Protein AF-A0AAU4AP52-F1 (afdb_monomer)

Radius of gyration: 17.34 Å; Cα contacts (8 Å, |Δi|>4): 57; chains: 1; bounding box: 41×44×32 Å

Structure (mmCIF, N/CA/C/O backbone):
data_AF-A0AAU4AP52-F1
#
_entry.id   AF-A0AAU4AP52-F1
#
loop_
_atom_site.group_PDB
_atom_site.id
_atom_site.type_symbol
_atom_site.label_atom_id
_atom_site.label_alt_id
_atom_site.label_comp_id
_atom_site.label_asym_id
_atom_site.label_entity_id
_atom_site.label_seq_id
_atom_site.pdbx_PDB_ins_code
_atom_site.Cartn_x
_atom_site.Cartn_y
_atom_site.Cartn_z
_atom_site.occupancy
_atom_site.B_iso_or_equiv
_atom_site.auth_seq_id
_atom_site.auth_comp_id
_atom_site.auth_asym_id
_atom_site.auth_atom_id
_atom_site.pdbx_PDB_model_num
ATOM 1 N N . MET A 1 1 ? -5.743 -1.613 -18.105 1.00 60.81 1 MET A N 1
ATOM 2 C CA . MET A 1 1 ? -4.293 -1.651 -17.788 1.00 60.81 1 MET A CA 1
ATOM 3 C C . MET A 1 1 ? -4.022 -1.227 -16.353 1.00 60.81 1 MET A C 1
ATOM 5 O O . MET A 1 1 ? -3.276 -1.923 -15.680 1.00 60.81 1 MET A O 1
ATOM 9 N N . LEU A 1 2 ? -4.656 -0.153 -15.865 1.00 71.81 2 LEU A N 1
ATOM 10 C CA . LEU A 1 2 ? -4.564 0.251 -14.459 1.00 71.81 2 LEU A CA 1
ATOM 11 C C . LEU A 1 2 ? -4.996 -0.862 -13.490 1.00 71.81 2 LEU A C 1
ATOM 13 O O . LEU A 1 2 ? -4.259 -1.153 -12.555 1.00 71.81 2 LEU A O 1
ATOM 17 N N . ASP A 1 3 ? -6.116 -1.536 -13.772 1.00 73.31 3 ASP A N 1
ATOM 18 C CA . ASP A 1 3 ? -6.633 -2.624 -12.925 1.00 73.31 3 ASP A CA 1
ATOM 19 C C . ASP A 1 3 ? -5.634 -3.778 -12.766 1.00 73.31 3 ASP A C 1
ATOM 21 O O . ASP A 1 3 ? -5.379 -4.218 -11.652 1.00 73.31 3 ASP A O 1
ATOM 25 N N . ALA A 1 4 ? -4.974 -4.192 -13.853 1.00 76.00 4 ALA A N 1
ATOM 26 C CA . ALA A 1 4 ? -3.941 -5.231 -13.814 1.00 76.00 4 ALA A CA 1
ATOM 27 C C . ALA A 1 4 ? -2.693 -4.794 -13.019 1.00 76.00 4 ALA A C 1
ATOM 29 O O . ALA A 1 4 ? -2.086 -5.594 -12.310 1.00 76.00 4 ALA A O 1
ATOM 30 N N . GLY A 1 5 ? -2.312 -3.513 -13.099 1.00 79.69 5 GLY A N 1
ATOM 31 C CA . GLY A 1 5 ? -1.235 -2.961 -12.271 1.00 79.69 5 GLY A CA 1
ATOM 32 C C . GLY A 1 5 ? -1.602 -2.935 -10.784 1.00 79.69 5 GLY A C 1
ATOM 33 O O . GLY A 1 5 ? -0.771 -3.245 -9.932 1.00 79.69 5 GLY A O 1
ATOM 34 N N . MET A 1 6 ? -2.856 -2.600 -10.472 1.00 82.00 6 MET A N 1
ATOM 35 C CA . MET A 1 6 ? -3.378 -2.590 -9.106 1.00 82.00 6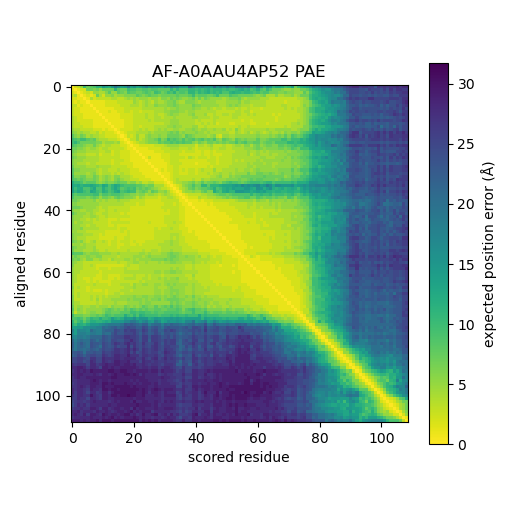 MET A CA 1
ATOM 36 C C . MET A 1 6 ? -3.487 -4.001 -8.522 1.00 82.00 6 MET A C 1
ATOM 38 O O . MET A 1 6 ? -3.131 -4.199 -7.363 1.00 82.00 6 MET A O 1
ATOM 42 N N . GLU A 1 7 ? -3.905 -4.984 -9.319 1.00 83.62 7 GLU A N 1
ATOM 43 C CA . GLU A 1 7 ? -3.921 -6.399 -8.935 1.00 83.62 7 GLU A CA 1
ATOM 44 C C . GLU A 1 7 ? -2.507 -6.901 -8.629 1.00 83.62 7 GLU A C 1
ATOM 46 O O . GLU A 1 7 ? -2.268 -7.482 -7.572 1.00 83.62 7 GLU A O 1
ATOM 51 N N . ARG A 1 8 ? -1.527 -6.561 -9.476 1.00 81.31 8 ARG A N 1
ATOM 52 C CA . ARG A 1 8 ? -0.127 -6.920 -9.236 1.00 81.31 8 ARG A CA 1
ATOM 53 C C . ARG A 1 8 ? 0.438 -6.292 -7.960 1.00 81.31 8 ARG A C 1
ATOM 55 O O . ARG A 1 8 ? 1.150 -6.956 -7.208 1.00 81.31 8 ARG A O 1
ATOM 62 N N . LEU A 1 9 ? 0.131 -5.020 -7.702 1.00 84.94 9 LEU A N 1
ATOM 63 C CA . LEU A 1 9 ? 0.511 -4.354 -6.455 1.00 84.94 9 LEU A CA 1
ATOM 64 C C . LEU A 1 9 ? -0.137 -5.042 -5.246 1.00 84.94 9 LEU A C 1
ATOM 66 O O . LEU A 1 9 ? 0.530 -5.272 -4.239 1.00 84.94 9 LEU A O 1
ATOM 70 N N . HIS A 1 10 ? -1.416 -5.401 -5.360 1.00 86.00 10 HIS A N 1
ATOM 71 C CA . HIS A 1 10 ? -2.141 -6.121 -4.322 1.00 86.00 10 HIS A CA 1
ATOM 72 C C . HIS A 1 10 ? -1.503 -7.485 -4.024 1.00 86.00 10 HIS A C 1
ATOM 74 O O . HIS A 1 10 ? -1.288 -7.790 -2.858 1.00 86.00 10 HIS A O 1
ATOM 80 N N . GLU A 1 11 ? -1.114 -8.265 -5.036 1.00 87.56 11 GLU A N 1
ATOM 81 C CA . GLU A 1 11 ? -0.406 -9.540 -4.850 1.00 87.56 11 GLU A CA 1
ATOM 82 C C . GLU A 1 11 ? 0.919 -9.380 -4.099 1.00 87.56 11 GLU A C 1
ATOM 84 O O . GLU A 1 11 ? 1.182 -10.118 -3.149 1.00 87.56 11 GLU A O 1
ATOM 89 N N . VAL A 1 12 ? 1.755 -8.417 -4.507 1.00 87.44 12 VAL A N 1
ATOM 90 C CA . VAL A 1 12 ? 3.070 -8.172 -3.886 1.00 87.44 12 VAL A CA 1
ATOM 91 C C . VAL A 1 12 ? 2.906 -7.808 -2.413 1.00 87.44 12 VAL A C 1
ATOM 93 O O . VAL A 1 12 ? 3.619 -8.330 -1.555 1.00 87.44 12 VAL A O 1
ATOM 96 N N . VAL A 1 13 ? 1.940 -6.941 -2.108 1.00 86.88 13 VAL A N 1
ATOM 97 C CA . VAL A 1 13 ? 1.663 -6.519 -0.735 1.00 86.88 13 VAL A CA 1
ATOM 98 C C . VAL A 1 13 ? 1.030 -7.653 0.075 1.00 86.88 13 VAL A C 1
ATOM 100 O O . VAL A 1 13 ? 1.472 -7.906 1.193 1.00 86.88 13 VAL A O 1
ATOM 103 N N . ALA A 1 14 ? 0.062 -8.385 -0.480 1.00 88.06 14 ALA A N 1
ATOM 104 C CA . ALA A 1 14 ? -0.606 -9.500 0.192 1.00 88.06 14 ALA A CA 1
ATOM 105 C C . ALA A 1 14 ? 0.358 -10.651 0.508 1.00 88.06 14 ALA A C 1
ATOM 107 O O . ALA A 1 14 ? 0.300 -11.222 1.596 1.00 88.06 14 ALA A O 1
ATOM 108 N N . ALA A 1 15 ? 1.278 -10.965 -0.406 1.00 86.69 15 ALA A N 1
ATOM 109 C CA . ALA A 1 15 ? 2.289 -11.995 -0.192 1.00 86.69 15 ALA A CA 1
ATOM 110 C C . ALA A 1 15 ? 3.222 -11.655 0.979 1.00 86.69 15 ALA A C 1
ATOM 112 O O . ALA A 1 15 ? 3.702 -12.561 1.661 1.00 86.69 15 ALA A O 1
ATOM 113 N N . ARG A 1 16 ? 3.474 -10.361 1.230 1.00 86.38 16 ARG A N 1
ATOM 114 C CA . ARG A 1 16 ? 4.416 -9.927 2.267 1.00 86.38 16 ARG A CA 1
ATOM 115 C C . ARG A 1 16 ? 3.763 -9.583 3.598 1.00 86.38 16 ARG A C 1
ATOM 117 O O . ARG A 1 16 ? 4.285 -9.970 4.639 1.00 86.38 16 ARG A O 1
ATOM 124 N N . LEU A 1 17 ? 2.640 -8.874 3.559 1.00 86.69 17 LEU A N 1
ATOM 125 C CA . LEU A 1 17 ? 1.899 -8.400 4.728 1.00 86.69 17 LEU A CA 1
ATOM 126 C C . LEU A 1 17 ? 0.686 -9.273 5.063 1.00 86.69 17 LEU A C 1
ATOM 128 O O . LEU A 1 17 ? -0.084 -8.912 5.942 1.00 86.69 17 LEU A O 1
ATOM 132 N N . GLY A 1 18 ? 0.496 -10.428 4.419 1.00 77.69 18 GLY A N 1
ATOM 133 C CA . GLY A 1 18 ? -0.672 -11.294 4.636 1.00 77.69 18 GLY A CA 1
ATOM 134 C C . GLY A 1 18 ? -0.926 -11.682 6.100 1.00 77.69 18 GLY A C 1
ATOM 135 O O . GLY A 1 18 ? -2.075 -11.877 6.490 1.00 77.69 18 GLY A O 1
ATOM 136 N N . SER A 1 19 ? 0.128 -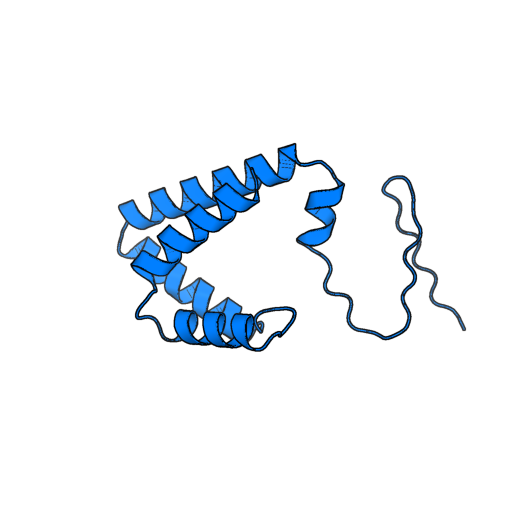11.730 6.917 1.00 79.31 19 SER A N 1
ATOM 137 C CA . SER A 1 19 ? 0.060 -12.010 8.359 1.00 79.31 19 SER A CA 1
ATOM 138 C C . SER A 1 19 ? 0.066 -10.751 9.238 1.00 79.31 19 SER A C 1
ATOM 140 O O . SER A 1 19 ? -0.038 -10.859 10.460 1.00 79.31 19 SER A O 1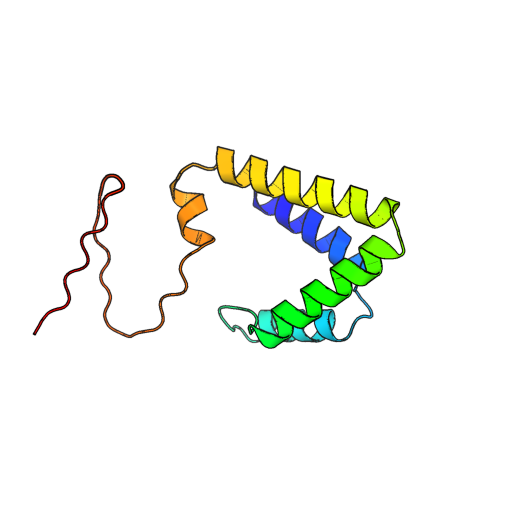
ATOM 142 N N . ASP A 1 20 ? 0.215 -9.564 8.648 1.00 87.50 20 ASP A N 1
ATOM 143 C CA . ASP A 1 20 ? 0.281 -8.299 9.371 1.00 87.50 20 ASP A CA 1
ATOM 144 C C . ASP A 1 20 ? -1.124 -7.842 9.823 1.00 87.50 20 ASP A C 1
ATOM 146 O O . ASP A 1 20 ? -2.069 -7.803 9.022 1.00 87.50 20 ASP A O 1
ATOM 150 N N . PRO A 1 21 ? -1.307 -7.449 11.098 1.00 86.31 21 PRO A N 1
ATOM 151 C CA . PRO A 1 21 ? -2.602 -6.995 11.595 1.00 86.31 21 PRO A CA 1
ATOM 152 C C . PRO A 1 21 ? -3.166 -5.774 10.855 1.00 86.31 21 PRO A C 1
ATOM 154 O O . PRO A 1 21 ? -4.384 -5.644 10.736 1.00 86.31 21 PRO A O 1
ATOM 157 N N . ALA A 1 22 ? -2.323 -4.862 10.365 1.00 87.69 22 ALA A N 1
ATOM 158 C CA . ALA A 1 22 ? -2.758 -3.697 9.602 1.00 87.69 22 ALA A CA 1
ATOM 159 C C . ALA A 1 22 ? -3.319 -4.095 8.233 1.00 87.69 22 ALA A C 1
ATOM 161 O O . ALA A 1 22 ? -4.301 -3.493 7.793 1.00 87.69 22 ALA A O 1
ATOM 162 N N . TRP A 1 23 ? -2.761 -5.135 7.606 1.00 88.38 23 TRP A N 1
ATOM 163 C CA . TRP A 1 23 ? -3.298 -5.712 6.374 1.00 88.38 23 TRP A CA 1
ATOM 164 C C . TRP A 1 23 ? -4.686 -6.312 6.585 1.00 88.38 23 TRP A C 1
ATOM 166 O O . TRP A 1 23 ? -5.631 -5.946 5.884 1.00 88.38 23 TRP A O 1
ATOM 176 N N . GLY A 1 24 ? -4.854 -7.142 7.618 1.00 87.06 24 GLY A N 1
ATOM 177 C CA . GLY A 1 24 ? -6.159 -7.716 7.961 1.00 87.06 24 GLY A CA 1
ATOM 178 C C . GLY A 1 24 ? -7.221 -6.649 8.259 1.00 87.06 24 GLY A C 1
ATOM 179 O O . GLY A 1 24 ? -8.360 -6.751 7.804 1.00 87.06 24 GLY A O 1
ATOM 180 N N . GLN A 1 25 ? -6.843 -5.579 8.964 1.00 86.81 25 GLN A N 1
ATOM 181 C CA . GLN A 1 25 ? -7.733 -4.445 9.235 1.00 86.81 25 GLN A CA 1
ATOM 182 C C . GLN A 1 25 ? -8.111 -3.678 7.963 1.00 86.81 25 GLN A C 1
ATOM 184 O O . GLN A 1 25 ? -9.262 -3.276 7.814 1.00 86.81 25 GLN A O 1
ATOM 189 N N . ALA A 1 26 ? -7.171 -3.479 7.039 1.00 86.56 26 ALA A N 1
ATOM 190 C CA . ALA A 1 26 ? -7.445 -2.812 5.772 1.00 86.56 26 ALA A CA 1
ATOM 191 C C . ALA A 1 26 ? -8.399 -3.625 4.889 1.00 86.56 26 ALA A C 1
ATOM 193 O O . ALA A 1 26 ? -9.362 -3.066 4.367 1.00 86.56 26 ALA A O 1
ATOM 194 N N . MET A 1 27 ? -8.191 -4.942 4.800 1.00 86.69 27 MET A N 1
ATOM 195 C CA . MET A 1 27 ? -9.088 -5.849 4.079 1.00 86.69 27 MET A CA 1
ATOM 196 C C . MET A 1 27 ? -10.488 -5.876 4.700 1.00 86.69 27 MET A C 1
ATOM 198 O O . MET A 1 27 ? -11.482 -5.815 3.981 1.00 86.69 27 MET A O 1
ATOM 202 N N . GLY A 1 28 ? -10.581 -5.887 6.034 1.00 85.38 28 GLY A N 1
ATOM 203 C CA . GLY A 1 28 ? -11.860 -5.797 6.740 1.00 85.38 28 GLY A CA 1
ATOM 204 C C . GLY A 1 28 ? -12.609 -4.486 6.472 1.00 85.38 28 GLY A C 1
ATOM 205 O O . GLY A 1 28 ? -13.82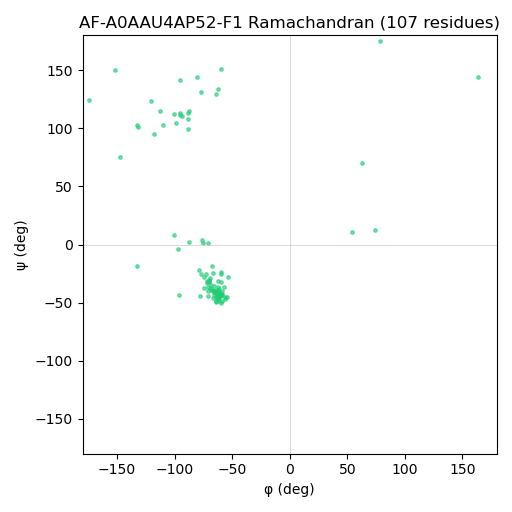3 -4.505 6.283 1.00 85.38 28 GLY A O 1
ATOM 206 N N . GLN A 1 29 ? -11.899 -3.354 6.406 1.00 84.94 29 GLN A N 1
ATOM 207 C CA . GLN A 1 29 ? -12.489 -2.048 6.071 1.00 84.94 29 GLN A CA 1
ATOM 208 C C . GLN A 1 29 ? -12.906 -1.954 4.597 1.00 84.94 29 GLN A C 1
ATOM 210 O O . GLN A 1 29 ? -13.939 -1.372 4.288 1.00 84.94 29 GLN A O 1
ATOM 215 N N . ALA A 1 30 ? -12.145 -2.554 3.679 1.00 81.38 30 ALA A N 1
ATOM 216 C CA . ALA A 1 30 ? -12.533 -2.621 2.271 1.00 81.38 30 ALA A CA 1
ATOM 217 C C . ALA A 1 30 ? -13.785 -3.496 2.067 1.00 81.38 30 ALA A C 1
ATOM 219 O O . ALA A 1 30 ? -14.684 -3.135 1.310 1.00 81.38 30 ALA A O 1
ATOM 220 N N . ALA A 1 31 ? -13.879 -4.619 2.784 1.00 83.56 31 ALA A N 1
ATOM 221 C CA . ALA A 1 31 ? -15.016 -5.534 2.709 1.00 83.56 31 ALA A CA 1
ATOM 222 C C . ALA A 1 31 ? -16.292 -4.986 3.372 1.00 83.56 31 ALA A C 1
ATOM 224 O O . ALA A 1 31 ? -17.394 -5.373 2.990 1.00 83.56 31 ALA A O 1
ATOM 225 N N . SER A 1 32 ? -16.170 -4.077 4.346 1.00 81.56 32 SER A N 1
ATOM 226 C CA . SER A 1 32 ? -17.315 -3.483 5.050 1.00 81.56 32 SER A CA 1
ATOM 227 C C . SER A 1 32 ? -18.075 -2.434 4.226 1.00 81.56 32 SER A C 1
ATOM 229 O O . SER A 1 32 ? -19.041 -1.850 4.719 1.00 81.56 32 SER A O 1
ATOM 231 N N . GLY A 1 33 ? -17.657 -2.180 2.981 1.00 71.44 33 GLY A N 1
ATOM 232 C CA . GLY A 1 33 ? -18.273 -1.184 2.105 1.00 71.44 33 GLY A CA 1
ATOM 233 C C . GLY A 1 33 ? -17.936 0.258 2.490 1.00 71.44 33 GLY A C 1
ATOM 234 O O . GLY A 1 33 ? -18.562 1.190 1.983 1.00 71.44 33 GLY A O 1
ATOM 235 N N . GLN A 1 34 ? -16.956 0.472 3.376 1.00 74.94 34 GLN A N 1
ATOM 236 C CA . GLN A 1 34 ? -16.420 1.809 3.606 1.00 74.94 34 GLN A CA 1
ATOM 237 C C . GLN A 1 34 ? -15.754 2.312 2.324 1.00 74.94 34 GLN A C 1
ATOM 239 O O . GLN A 1 34 ? -14.901 1.642 1.748 1.00 74.94 34 GLN A O 1
ATOM 244 N N . ALA A 1 35 ? -16.111 3.529 1.909 1.00 70.00 35 ALA A N 1
ATOM 245 C CA . ALA A 1 35 ? -15.573 4.145 0.695 1.00 70.00 35 ALA A CA 1
ATOM 246 C C . ALA A 1 35 ? -14.040 4.300 0.720 1.00 70.00 35 ALA A C 1
ATOM 248 O O . ALA A 1 35 ? -13.410 4.390 -0.330 1.00 70.00 35 ALA A O 1
ATOM 249 N N . ALA A 1 36 ? -13.434 4.338 1.912 1.00 75.69 36 ALA A N 1
ATOM 250 C CA . ALA A 1 36 ? -11.992 4.401 2.077 1.00 75.69 36 ALA A CA 1
ATOM 251 C C . ALA A 1 36 ? -11.532 3.754 3.388 1.00 75.69 36 ALA A C 1
ATOM 253 O O . ALA A 1 36 ? -12.208 3.817 4.416 1.00 75.69 36 ALA A O 1
ATOM 254 N N . VAL A 1 37 ? -10.315 3.209 3.353 1.00 83.00 37 VAL A N 1
ATOM 255 C CA . VAL A 1 37 ? -9.564 2.803 4.545 1.00 83.00 37 VAL A CA 1
ATOM 256 C C . VAL A 1 37 ? -9.286 4.035 5.410 1.00 83.00 37 VAL A C 1
ATOM 258 O O . VAL A 1 37 ? -8.846 5.070 4.906 1.00 83.00 37 VAL A O 1
ATOM 261 N N . THR A 1 38 ? -9.514 3.914 6.716 1.00 85.75 38 THR A N 1
ATOM 262 C CA . THR A 1 38 ? -9.282 4.989 7.695 1.00 85.75 38 THR A CA 1
ATOM 263 C C . THR A 1 38 ? -7.819 5.448 7.724 1.00 85.75 38 THR A C 1
ATOM 265 O O . THR A 1 38 ? -6.900 4.648 7.526 1.00 85.75 38 THR A O 1
ATOM 268 N N . ASP A 1 39 ? -7.579 6.718 8.067 1.00 86.44 39 ASP A N 1
ATOM 269 C CA . ASP A 1 39 ? -6.222 7.288 8.137 1.00 86.44 39 ASP A CA 1
ATOM 270 C C . ASP A 1 39 ? -5.303 6.522 9.095 1.00 86.44 39 ASP A C 1
ATOM 272 O O . ASP A 1 39 ? -4.125 6.303 8.808 1.00 86.44 39 ASP A O 1
ATOM 276 N N . ARG A 1 40 ? -5.854 6.036 10.214 1.00 87.56 40 ARG A N 1
ATOM 277 C CA . ARG A 1 40 ? -5.120 5.212 11.181 1.00 87.56 40 ARG A CA 1
ATOM 278 C C . ARG A 1 40 ? -4.640 3.897 10.568 1.00 87.56 40 ARG A C 1
ATOM 280 O O . ARG A 1 40 ? -3.497 3.504 10.792 1.00 87.56 40 ARG A O 1
ATOM 287 N N . THR A 1 41 ? -5.498 3.205 9.823 1.00 87.69 41 THR A N 1
ATOM 288 C CA . THR A 1 41 ? -5.131 1.947 9.159 1.00 87.69 41 THR A CA 1
ATOM 289 C C . THR A 1 41 ? -4.146 2.202 8.021 1.00 87.69 41 THR A C 1
ATOM 291 O O . THR A 1 41 ? -3.174 1.464 7.889 1.00 87.69 41 THR A O 1
ATOM 294 N N . ARG A 1 42 ? -4.306 3.303 7.276 1.00 85.69 42 ARG A N 1
ATOM 295 C CA . ARG A 1 42 ? -3.350 3.730 6.244 1.00 85.69 42 ARG A CA 1
ATOM 296 C C . ARG A 1 42 ? -1.955 4.003 6.814 1.00 85.69 42 ARG A C 1
ATOM 298 O O . ARG A 1 42 ? -0.969 3.570 6.227 1.00 85.69 42 ARG A O 1
ATOM 305 N N . LEU A 1 43 ? -1.861 4.690 7.955 1.00 88.81 43 LEU A N 1
ATOM 306 C CA . LEU A 1 43 ? -0.582 4.940 8.626 1.00 88.81 43 LEU A CA 1
ATOM 307 C C . LEU A 1 43 ? 0.094 3.631 9.050 1.00 88.81 43 LEU A C 1
ATOM 309 O O . LEU A 1 43 ? 1.285 3.457 8.822 1.00 88.81 43 LEU A O 1
ATOM 313 N N . ARG A 1 44 ? -0.668 2.699 9.630 1.00 90.56 44 ARG A N 1
ATOM 314 C CA . ARG A 1 44 ? -0.143 1.392 10.051 1.00 90.56 44 ARG A CA 1
ATOM 315 C C . ARG A 1 44 ? 0.364 0.561 8.875 1.00 90.56 44 ARG A C 1
ATOM 317 O O . ARG A 1 44 ? 1.450 0.009 8.966 1.00 90.56 44 ARG A O 1
ATOM 324 N N . LEU A 1 45 ? -0.383 0.533 7.770 1.00 88.56 45 LEU A N 1
ATOM 325 C CA . LEU A 1 45 ? 0.057 -0.118 6.535 1.00 88.56 45 LEU A CA 1
ATOM 326 C C . LEU A 1 45 ? 1.358 0.481 6.001 1.00 88.56 45 LEU A C 1
ATOM 328 O O . LEU A 1 45 ? 2.239 -0.262 5.586 1.00 88.56 45 LEU A O 1
ATOM 332 N N . ARG A 1 46 ? 1.489 1.814 6.015 1.00 88.81 46 ARG A N 1
ATOM 333 C CA . ARG A 1 46 ? 2.715 2.486 5.570 1.00 88.81 46 ARG A CA 1
ATOM 334 C C . ARG A 1 46 ? 3.920 2.043 6.397 1.00 88.81 46 ARG A C 1
ATOM 336 O O . ARG A 1 46 ? 4.912 1.636 5.813 1.00 88.81 46 ARG A O 1
ATOM 343 N N . LEU A 1 47 ? 3.803 2.084 7.723 1.00 91.19 47 LEU A N 1
ATOM 344 C CA . LEU A 1 47 ? 4.891 1.687 8.620 1.00 91.19 47 LEU A CA 1
ATOM 345 C C . LEU A 1 47 ? 5.286 0.217 8.422 1.00 91.19 47 LEU A C 1
ATOM 347 O O . LEU A 1 47 ? 6.469 -0.088 8.367 1.00 91.19 47 LEU A O 1
ATOM 351 N N . ALA A 1 48 ? 4.308 -0.678 8.250 1.00 89.81 48 ALA A N 1
ATOM 352 C CA . ALA A 1 48 ? 4.579 -2.091 7.990 1.00 89.81 48 ALA A CA 1
ATOM 353 C C . ALA A 1 48 ? 5.280 -2.310 6.634 1.00 89.81 48 ALA A C 1
ATOM 355 O O . ALA A 1 48 ? 6.212 -3.102 6.531 1.00 89.81 48 ALA A O 1
ATOM 356 N N . LEU A 1 49 ? 4.871 -1.582 5.588 1.00 89.25 49 LEU A N 1
ATOM 357 C CA . LEU A 1 49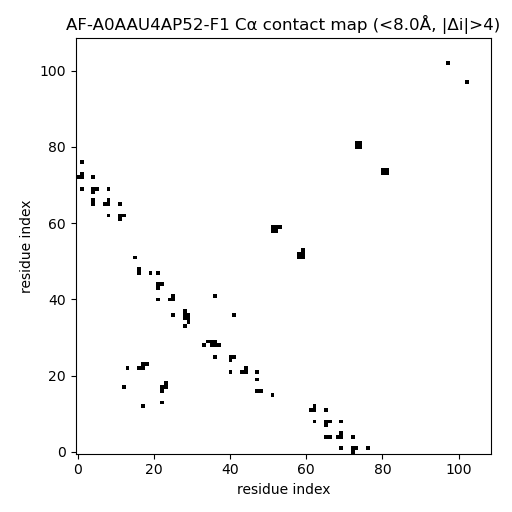 ? 5.542 -1.621 4.284 1.00 89.25 49 LEU A CA 1
ATOM 358 C C . LEU A 1 49 ? 6.977 -1.090 4.355 1.00 89.25 49 LEU A C 1
ATOM 360 O O . LEU A 1 49 ? 7.862 -1.686 3.747 1.00 89.25 49 LEU A O 1
ATOM 364 N N . GLU A 1 50 ? 7.203 0.011 5.074 1.00 90.50 50 GLU A N 1
ATOM 365 C CA . GLU A 1 50 ? 8.534 0.594 5.283 1.00 90.50 50 GLU A CA 1
ATOM 366 C C . GLU A 1 50 ? 9.449 -0.391 6.018 1.00 90.50 50 GLU A C 1
ATOM 368 O O . GLU A 1 50 ? 10.537 -0.690 5.532 1.00 90.50 50 GLU A O 1
ATOM 373 N N . GLU A 1 51 ? 8.976 -0.983 7.115 1.00 89.88 51 GLU A N 1
ATOM 374 C CA . GLU A 1 51 ? 9.734 -1.965 7.891 1.00 89.88 51 GLU A CA 1
ATOM 375 C C . GLU A 1 51 ? 10.107 -3.206 7.061 1.00 89.88 51 GLU A C 1
ATOM 377 O O . GLU A 1 51 ? 11.252 -3.664 7.089 1.00 89.88 51 GLU A O 1
ATOM 382 N N . GLU A 1 52 ? 9.177 -3.743 6.267 1.00 88.69 52 GLU A N 1
ATOM 383 C CA . GLU A 1 52 ? 9.478 -4.895 5.413 1.00 88.69 52 GLU A CA 1
ATOM 384 C C . GLU A 1 52 ? 10.374 -4.537 4.218 1.00 88.69 52 GLU A C 1
ATOM 386 O O . GLU A 1 52 ? 11.200 -5.356 3.807 1.00 88.69 52 GLU A O 1
ATOM 391 N N . ALA A 1 53 ? 10.273 -3.318 3.683 1.00 89.94 53 ALA A N 1
ATOM 392 C CA . ALA A 1 53 ? 11.163 -2.819 2.634 1.00 89.94 53 ALA A CA 1
ATOM 393 C C . ALA A 1 53 ? 12.592 -2.556 3.140 1.00 89.94 53 ALA A C 1
ATOM 395 O O . ALA A 1 53 ? 13.548 -2.720 2.379 1.00 89.94 53 ALA A O 1
ATOM 396 N N . GLU A 1 54 ? 12.751 -2.171 4.408 1.00 89.81 54 GLU A N 1
ATOM 397 C CA . GLU A 1 54 ? 14.057 -2.045 5.063 1.00 89.81 54 GLU A CA 1
ATOM 398 C C . GLU A 1 54 ? 14.702 -3.412 5.317 1.00 89.81 54 GLU A C 1
ATOM 400 O O . GLU A 1 54 ? 15.904 -3.582 5.100 1.00 89.81 54 GLU A O 1
ATOM 405 N N . ARG A 1 55 ? 13.907 -4.406 5.731 1.00 89.75 55 ARG A N 1
ATOM 406 C CA . ARG A 1 55 ? 14.379 -5.777 5.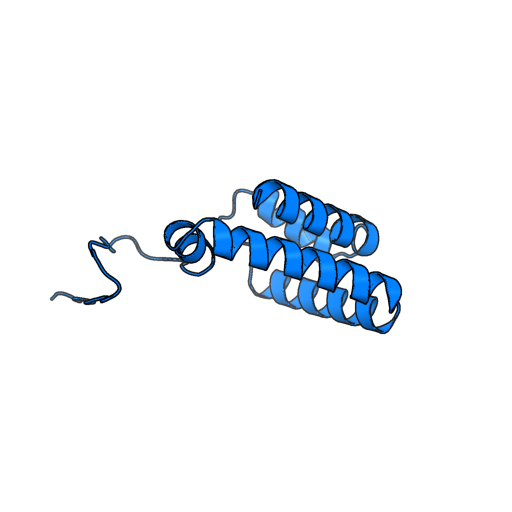986 1.00 89.75 55 ARG A CA 1
ATOM 407 C C . ARG A 1 55 ? 14.714 -6.548 4.712 1.00 89.75 55 ARG A C 1
ATOM 409 O O . ARG A 1 55 ? 15.615 -7.385 4.729 1.00 89.75 55 ARG A O 1
ATOM 416 N N . ASP A 1 56 ? 13.994 -6.296 3.620 1.00 90.06 56 ASP A N 1
ATOM 417 C CA . ASP A 1 56 ? 14.120 -7.040 2.370 1.00 90.06 56 ASP A CA 1
ATOM 418 C C . ASP A 1 56 ? 14.235 -6.107 1.153 1.00 90.06 56 ASP A C 1
ATOM 420 O O . ASP A 1 56 ? 13.264 -5.601 0.582 1.00 90.06 56 ASP A O 1
ATOM 424 N N . ALA A 1 57 ? 15.474 -5.942 0.689 1.00 89.62 57 ALA A N 1
ATOM 425 C CA . ALA A 1 57 ? 15.785 -5.126 -0.476 1.00 89.62 57 ALA A CA 1
ATOM 426 C C . ALA A 1 57 ? 15.253 -5.701 -1.806 1.00 89.62 57 ALA A C 1
ATOM 428 O O . ALA A 1 57 ? 15.215 -4.970 -2.802 1.00 89.62 57 ALA A O 1
ATOM 429 N N . ALA A 1 58 ? 14.910 -6.992 -1.880 1.00 87.62 58 ALA A N 1
ATOM 430 C CA . ALA A 1 58 ? 14.247 -7.569 -3.048 1.00 87.62 58 ALA A CA 1
ATOM 431 C C . ALA A 1 58 ? 12.756 -7.214 -3.041 1.00 87.62 58 ALA A C 1
ATOM 433 O O . ALA A 1 58 ? 12.242 -6.751 -4.059 1.00 87.62 58 ALA A O 1
ATOM 434 N N . PHE A 1 59 ? 12.097 -7.320 -1.884 1.00 86.75 59 PHE A N 1
ATOM 435 C CA . PHE A 1 59 ? 10.724 -6.847 -1.702 1.00 86.75 59 PHE A CA 1
ATOM 436 C C . PHE A 1 59 ? 10.577 -5.362 -2.042 1.00 86.75 59 PHE A C 1
ATOM 438 O O . PHE A 1 59 ? 9.705 -5.007 -2.833 1.00 86.75 59 PHE A O 1
ATOM 445 N N . ARG A 1 60 ? 11.480 -4.508 -1.545 1.00 89.94 60 ARG A N 1
ATOM 446 C CA . ARG A 1 60 ? 11.483 -3.075 -1.877 1.00 89.94 60 ARG A CA 1
ATOM 447 C C . ARG A 1 60 ? 11.509 -2.820 -3.387 1.00 89.94 60 ARG A C 1
ATOM 449 O O . ARG A 1 60 ? 10.735 -2.013 -3.884 1.00 89.94 60 ARG A O 1
ATOM 456 N N . ARG A 1 61 ? 12.366 -3.539 -4.123 1.00 87.88 61 ARG A N 1
ATOM 457 C CA . ARG A 1 61 ? 12.463 -3.415 -5.588 1.00 87.88 61 ARG A CA 1
ATOM 458 C C . ARG A 1 61 ? 11.174 -3.843 -6.285 1.00 87.88 61 ARG A C 1
ATOM 460 O O . ARG A 1 61 ? 10.678 -3.107 -7.129 1.00 87.88 61 ARG A O 1
ATOM 467 N N . MET A 1 62 ? 10.600 -4.981 -5.892 1.00 88.12 62 MET A N 1
ATOM 468 C CA . MET A 1 62 ? 9.323 -5.448 -6.448 1.00 88.12 62 MET A CA 1
ATOM 469 C C . MET A 1 62 ? 8.178 -4.464 -6.174 1.00 88.12 62 MET A C 1
ATOM 471 O O . MET A 1 62 ? 7.327 -4.249 -7.037 1.00 88.12 62 MET A O 1
ATOM 475 N N . LEU A 1 63 ? 8.159 -3.852 -4.987 1.00 88.56 63 LEU A N 1
ATOM 476 C CA . LEU A 1 63 ? 7.170 -2.843 -4.618 1.00 88.56 63 LEU A CA 1
ATOM 477 C C . LEU A 1 63 ? 7.322 -1.568 -5.462 1.00 88.56 63 LEU A C 1
ATOM 479 O O . LEU A 1 63 ? 6.330 -1.071 -5.995 1.00 88.56 63 LEU A O 1
ATOM 483 N N . ASP A 1 64 ? 8.549 -1.073 -5.640 1.00 88.69 64 ASP A N 1
ATOM 484 C CA . ASP A 1 64 ? 8.838 0.105 -6.468 1.00 88.69 64 ASP A CA 1
ATOM 485 C C . ASP A 1 64 ? 8.455 -0.117 -7.940 1.00 88.69 64 ASP A C 1
ATOM 487 O O . ASP A 1 64 ? 7.855 0.760 -8.573 1.00 88.69 64 ASP A O 1
ATOM 491 N N . GLU A 1 65 ? 8.743 -1.301 -8.486 1.00 86.81 65 GLU A N 1
ATOM 492 C CA . GLU A 1 65 ? 8.352 -1.692 -9.845 1.00 86.81 65 GLU A CA 1
ATOM 493 C C . GLU A 1 65 ? 6.826 -1.717 -10.006 1.00 86.81 65 GLU A C 1
ATOM 495 O O . GLU A 1 65 ? 6.289 -1.118 -10.945 1.00 86.81 65 GLU A O 1
ATOM 500 N N . ALA A 1 66 ? 6.112 -2.337 -9.061 1.00 84.38 66 ALA A N 1
ATOM 501 C CA . ALA A 1 66 ? 4.653 -2.402 -9.074 1.00 84.38 66 ALA A CA 1
ATOM 502 C C . ALA A 1 66 ? 4.011 -1.005 -8.980 1.00 84.38 66 ALA A C 1
ATOM 504 O O . ALA A 1 66 ? 3.100 -0.682 -9.746 1.00 84.38 66 ALA A O 1
ATOM 505 N N . VAL A 1 67 ? 4.516 -0.135 -8.098 1.00 86.81 67 VAL A N 1
ATOM 506 C CA . VAL A 1 67 ? 4.027 1.249 -7.962 1.00 86.81 67 VAL A CA 1
ATOM 507 C C . VAL A 1 67 ? 4.305 2.060 -9.227 1.00 86.81 67 VAL A C 1
ATOM 509 O O . VAL A 1 67 ? 3.451 2.834 -9.669 1.00 86.81 67 VAL A O 1
ATOM 512 N N . THR A 1 68 ? 5.476 1.886 -9.835 1.00 85.44 68 THR A N 1
ATOM 513 C CA . THR A 1 68 ? 5.845 2.582 -11.074 1.00 85.44 68 THR A CA 1
ATOM 514 C C . THR A 1 68 ? 4.926 2.182 -12.226 1.00 85.44 68 THR A C 1
ATOM 516 O O . THR A 1 68 ? 4.427 3.055 -12.939 1.00 85.44 68 THR A O 1
ATOM 519 N N . ALA A 1 69 ? 4.626 0.889 -12.364 1.00 81.94 69 ALA A N 1
ATOM 520 C CA . ALA A 1 69 ? 3.707 0.380 -13.379 1.00 81.94 69 ALA A CA 1
ATOM 521 C C . ALA A 1 69 ? 2.290 0.962 -13.225 1.00 81.94 69 ALA A C 1
ATOM 523 O O . ALA A 1 69 ? 1.696 1.413 -14.206 1.00 81.94 69 ALA A O 1
ATOM 524 N N . VAL A 1 70 ? 1.775 1.038 -11.992 1.00 81.44 70 VAL A N 1
ATOM 525 C CA . VAL A 1 70 ? 0.472 1.663 -11.698 1.00 81.44 70 VAL A CA 1
ATOM 526 C C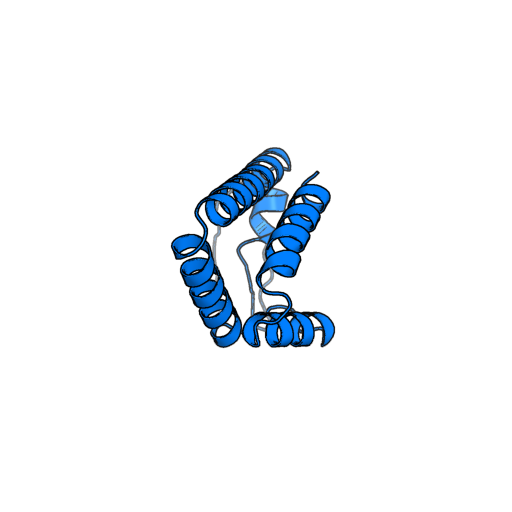 . VAL A 1 70 ? 0.473 3.149 -12.061 1.00 81.44 70 VAL A C 1
ATOM 528 O O . VAL A 1 70 ? -0.455 3.626 -12.711 1.00 81.44 70 VAL A O 1
ATOM 531 N N . ARG A 1 71 ? 1.519 3.898 -11.689 1.00 80.50 71 ARG A N 1
ATOM 532 C CA . ARG A 1 71 ? 1.631 5.337 -11.996 1.00 80.50 71 ARG A CA 1
ATOM 533 C C . ARG A 1 71 ? 1.723 5.615 -13.495 1.00 80.50 71 ARG A C 1
ATOM 535 O O . ARG A 1 71 ? 1.134 6.589 -13.973 1.00 80.50 71 ARG A O 1
ATOM 542 N N . ALA A 1 72 ? 2.445 4.769 -14.226 1.00 76.69 72 ALA A N 1
ATOM 543 C CA . ALA A 1 72 ? 2.534 4.842 -15.679 1.00 76.69 72 ALA A CA 1
ATOM 544 C C . ALA A 1 72 ? 1.161 4.581 -16.317 1.00 76.69 72 ALA A C 1
ATOM 546 O O . ALA A 1 72 ? 0.682 5.407 -17.092 1.00 76.69 72 ALA A O 1
ATOM 547 N N . ALA A 1 73 ? 0.470 3.516 -15.900 1.00 75.69 73 ALA A N 1
ATOM 548 C CA . ALA A 1 73 ? -0.869 3.187 -16.387 1.00 75.69 73 ALA A CA 1
ATOM 549 C C . ALA A 1 73 ? -1.916 4.269 -16.051 1.00 75.69 73 ALA A C 1
ATOM 551 O O . ALA A 1 73 ? -2.787 4.559 -16.867 1.00 75.69 73 ALA A O 1
ATOM 552 N N . ALA A 1 74 ? -1.822 4.904 -14.878 1.00 74.19 74 ALA A N 1
ATOM 553 C CA . ALA A 1 74 ? -2.698 6.011 -14.485 1.00 74.19 74 ALA A CA 1
ATOM 554 C C . ALA A 1 74 ? -2.439 7.295 -15.293 1.00 74.19 74 ALA A C 1
ATOM 556 O O . ALA A 1 74 ? -3.342 8.107 -15.481 1.00 74.19 74 ALA A O 1
ATOM 557 N N . THR A 1 75 ? -1.205 7.493 -15.762 1.00 72.19 75 THR A N 1
ATOM 558 C CA . THR A 1 75 ? -0.845 8.621 -16.631 1.00 72.19 75 THR A CA 1
ATOM 559 C C . THR A 1 75 ? -1.365 8.418 -18.051 1.00 72.19 75 THR A C 1
ATOM 561 O O . THR A 1 75 ? -1.842 9.377 -18.656 1.00 72.19 75 THR A O 1
ATOM 564 N N . ASP A 1 76 ? -1.337 7.180 -18.540 1.00 66.56 76 ASP A N 1
ATOM 565 C CA . ASP A 1 76 ? -1.807 6.806 -19.877 1.00 66.56 76 ASP A CA 1
ATOM 566 C C . ASP A 1 76 ? -3.346 6.792 -19.985 1.00 66.56 76 ASP A C 1
ATOM 568 O O . ASP A 1 76 ? -3.917 7.105 -21.025 1.00 66.56 76 ASP A O 1
ATOM 572 N N . ALA A 1 77 ? -4.047 6.539 -18.872 1.00 61.53 77 ALA A N 1
ATOM 573 C CA . ALA A 1 77 ? -5.512 6.564 -18.792 1.00 61.53 77 ALA A CA 1
ATOM 574 C C . ALA A 1 77 ? -6.151 7.977 -18.885 1.00 61.53 77 ALA A C 1
ATOM 576 O O . ALA A 1 77 ? -7.375 8.108 -18.830 1.00 61.53 77 ALA A O 1
ATOM 577 N N . GLY A 1 78 ? -5.354 9.041 -19.045 1.00 51.31 78 GLY A N 1
ATOM 578 C CA . GLY A 1 78 ? -5.829 10.413 -19.252 1.00 51.31 78 GLY A CA 1
ATOM 579 C C . GLY A 1 78 ? -6.312 11.149 -17.982 1.00 51.31 78 GLY A C 1
ATOM 580 O O . GLY A 1 78 ? -6.372 10.580 -16.890 1.00 51.31 78 GLY A O 1
ATOM 581 N N . PRO A 1 79 ? -6.660 12.451 -18.087 1.00 54.19 79 PRO A N 1
ATOM 582 C CA . PRO A 1 79 ? -6.968 13.317 -16.937 1.00 54.19 79 PRO A CA 1
ATOM 583 C C . PRO A 1 79 ? -8.144 12.842 -16.064 1.00 54.19 79 PRO A C 1
ATOM 585 O O . PRO A 1 79 ? -8.178 13.147 -14.874 1.00 54.19 79 PRO A O 1
ATOM 588 N N . GLY A 1 80 ? -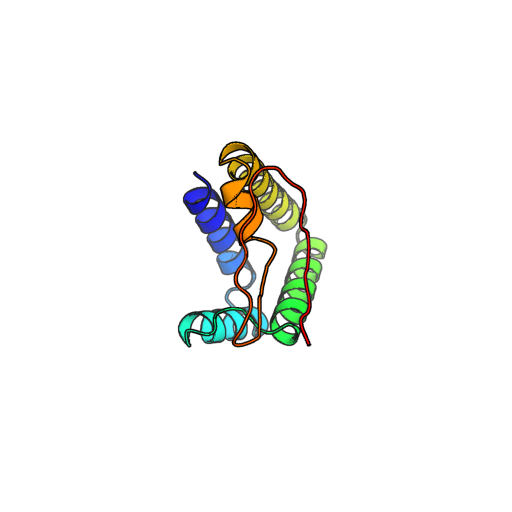9.081 12.071 -16.628 1.00 48.94 80 GLY A N 1
ATOM 589 C CA . GLY A 1 80 ? -10.246 11.538 -15.912 1.00 48.94 80 GLY A CA 1
ATOM 590 C C . GLY A 1 80 ? -9.904 10.458 -14.879 1.00 48.94 80 GLY A C 1
ATOM 591 O O . GLY A 1 80 ? -10.546 10.389 -13.835 1.00 48.94 80 GLY A O 1
ATOM 592 N N . ALA A 1 81 ? -8.845 9.672 -15.102 1.00 50.19 81 ALA A N 1
ATOM 593 C CA . ALA A 1 81 ? -8.376 8.669 -14.141 1.00 50.19 81 ALA A CA 1
ATOM 594 C C . ALA A 1 81 ? -7.596 9.292 -12.966 1.00 50.19 81 ALA A C 1
ATOM 596 O O . ALA A 1 81 ? -7.577 8.747 -11.863 1.00 50.19 81 ALA A O 1
ATOM 597 N N . ARG A 1 82 ? -6.993 10.474 -13.173 1.00 48.19 82 ARG A N 1
ATOM 598 C CA . ARG A 1 82 ? -6.293 11.238 -12.123 1.00 48.19 82 ARG A CA 1
ATOM 599 C C . ARG A 1 82 ? -7.250 11.838 -11.091 1.00 48.19 82 ARG A C 1
ATOM 601 O O . ARG A 1 82 ? -6.891 11.923 -9.921 1.00 48.19 82 ARG A O 1
ATOM 608 N N . ALA A 1 83 ? -8.463 12.207 -11.506 1.00 49.41 83 ALA A N 1
ATOM 609 C CA . ALA A 1 83 ? -9.482 12.784 -10.625 1.00 49.41 83 ALA A CA 1
ATOM 610 C C . ALA A 1 83 ? -10.009 11.793 -9.565 1.00 49.41 83 ALA A C 1
ATOM 612 O O . ALA A 1 83 ? -10.452 12.213 -8.499 1.00 49.41 83 ALA A O 1
ATOM 613 N N . LEU A 1 84 ? -9.913 10.482 -9.819 1.00 50.03 84 LEU A N 1
ATOM 614 C CA . LEU A 1 84 ? -10.372 9.440 -8.892 1.00 50.03 84 LEU A CA 1
ATOM 615 C C . LEU A 1 84 ? -9.390 9.169 -7.739 1.00 50.03 84 LEU A C 1
ATOM 617 O O . LEU A 1 84 ? -9.807 8.696 -6.688 1.00 50.03 84 LEU A O 1
ATOM 621 N N . TYR A 1 85 ? -8.106 9.511 -7.889 1.00 45.16 85 TYR A N 1
ATOM 622 C CA . TYR A 1 85 ? -7.081 9.243 -6.868 1.00 45.16 85 TYR A CA 1
ATOM 623 C C . TYR A 1 85 ? -6.937 10.338 -5.795 1.00 45.16 85 TYR A C 1
ATOM 625 O O . TYR A 1 85 ? -6.075 10.212 -4.925 1.00 45.16 85 TYR A O 1
ATOM 633 N N . GLY A 1 86 ? -7.752 11.402 -5.831 1.00 48.81 86 GLY A N 1
ATOM 634 C CA . GLY A 1 86 ? -7.520 12.595 -5.002 1.00 48.81 86 GLY A CA 1
ATOM 635 C C . GLY A 1 86 ? -8.703 13.168 -4.224 1.00 48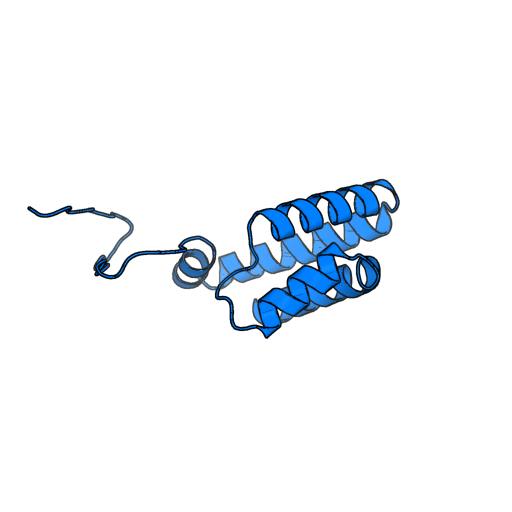.81 86 GLY A C 1
ATOM 636 O O . GLY A 1 86 ? -8.466 13.902 -3.267 1.00 48.81 86 GLY A O 1
ATOM 637 N N . ASN A 1 87 ? -9.955 12.856 -4.569 1.00 41.78 87 ASN A N 1
ATOM 638 C CA . ASN A 1 87 ? -11.086 13.618 -4.037 1.00 41.78 87 ASN A CA 1
ATOM 639 C C . ASN A 1 87 ? -12.037 12.758 -3.199 1.00 41.78 87 ASN A C 1
ATOM 641 O O . ASN A 1 87 ? -12.978 12.157 -3.710 1.00 41.78 87 ASN A O 1
ATOM 645 N N . THR A 1 88 ? -11.835 12.772 -1.882 1.00 48.66 88 THR A N 1
ATOM 646 C CA . THR A 1 88 ? -12.870 12.375 -0.921 1.00 48.66 88 THR A CA 1
ATOM 647 C C . THR A 1 88 ? -13.711 13.607 -0.580 1.00 48.66 88 THR A C 1
ATOM 649 O O . THR A 1 88 ? -13.306 14.422 0.247 1.00 48.66 88 THR A O 1
ATOM 652 N N . PHE A 1 89 ? -14.882 13.760 -1.203 1.00 52.81 89 PHE A N 1
ATOM 653 C CA . PHE A 1 89 ? -15.856 14.783 -0.811 1.00 52.81 89 PHE A CA 1
ATOM 654 C C . PHE A 1 89 ? -16.774 14.230 0.287 1.00 52.81 89 PHE A C 1
ATOM 656 O O . PHE A 1 89 ? -17.539 13.301 0.048 1.00 52.81 89 PHE A O 1
ATOM 663 N N . ASN A 1 90 ? -16.707 14.803 1.491 1.00 43.34 90 ASN A N 1
ATOM 664 C CA . ASN A 1 90 ? -17.656 14.530 2.574 1.00 43.34 90 ASN A CA 1
ATOM 665 C C . ASN A 1 90 ? -18.537 15.767 2.799 1.00 43.34 90 ASN A C 1
ATOM 667 O O . ASN A 1 90 ? -18.094 16.742 3.401 1.00 43.34 90 ASN A O 1
ATOM 671 N N . GLY A 1 91 ? -19.780 15.728 2.313 1.00 45.06 91 GLY A N 1
ATOM 672 C CA . GLY A 1 91 ? -20.805 16.742 2.587 1.00 45.06 91 GLY A CA 1
ATOM 673 C C . GLY A 1 91 ? -21.984 16.666 1.603 1.00 45.06 91 GLY A C 1
ATOM 674 O O . GLY A 1 91 ? -21.761 16.366 0.433 1.00 45.06 91 GLY A O 1
ATOM 675 N N . PRO A 1 92 ? -23.237 16.924 2.029 1.00 49.75 92 PRO A N 1
ATOM 676 C CA . PRO A 1 92 ? -24.422 16.667 1.203 1.00 49.75 92 PRO A CA 1
ATOM 677 C C . PRO A 1 92 ? -24.701 17.683 0.076 1.00 49.75 92 PRO A C 1
ATOM 679 O O . PRO A 1 92 ? -25.716 17.545 -0.600 1.00 49.75 92 PRO A O 1
ATOM 682 N N . THR A 1 93 ? -23.852 18.686 -0.179 1.00 48.56 93 THR A N 1
ATOM 683 C CA . THR A 1 93 ? -24.129 19.707 -1.212 1.00 48.56 93 THR A CA 1
ATOM 684 C C . THR A 1 93 ? -22.867 20.242 -1.895 1.00 48.56 93 THR A C 1
ATOM 686 O O . THR A 1 93 ? -22.451 21.373 -1.650 1.00 48.56 93 THR A O 1
ATOM 689 N N . ALA A 1 94 ? -22.259 19.464 -2.790 1.00 49.69 94 ALA A N 1
ATOM 690 C CA . ALA A 1 94 ? -21.275 19.996 -3.733 1.00 49.69 94 ALA A CA 1
ATOM 691 C C . ALA A 1 94 ? -21.593 19.494 -5.147 1.00 49.69 94 ALA A C 1
ATOM 693 O O . ALA A 1 94 ? -21.336 18.340 -5.478 1.00 49.69 94 ALA A O 1
ATOM 694 N N . PHE A 1 95 ? -22.181 20.361 -5.975 1.00 48.41 95 PHE A N 1
ATOM 695 C CA . PHE A 1 95 ? -22.279 20.134 -7.416 1.00 48.41 95 PHE A CA 1
ATOM 696 C C . PHE A 1 95 ? -21.029 20.707 -8.081 1.00 48.41 95 PHE A C 1
ATOM 698 O O . PHE A 1 95 ? -20.813 21.917 -8.078 1.00 48.41 95 PHE A O 1
ATOM 705 N N . GLN A 1 96 ? -20.199 19.825 -8.635 1.00 49.41 96 GLN A N 1
ATOM 706 C CA . GLN A 1 96 ? -18.995 20.193 -9.372 1.00 49.41 96 GLN A CA 1
ATOM 707 C C . GLN A 1 96 ? -19.320 20.240 -10.869 1.00 49.41 96 GLN A C 1
ATOM 709 O O . GLN A 1 96 ? -19.571 19.208 -11.486 1.00 49.41 96 GLN A O 1
ATOM 714 N N . ILE A 1 97 ? -19.308 21.439 -11.450 1.00 50.78 97 ILE A N 1
ATOM 715 C CA . ILE A 1 97 ? -19.401 21.654 -12.899 1.00 50.78 97 ILE A CA 1
ATOM 716 C C . ILE A 1 97 ? -18.134 22.400 -13.321 1.00 50.78 97 ILE A C 1
ATOM 718 O O . ILE A 1 97 ? -17.851 23.469 -12.786 1.00 50.78 97 ILE A O 1
ATOM 722 N N . GLY A 1 98 ? -17.364 21.854 -14.266 1.00 41.50 98 GLY A N 1
ATOM 723 C CA . GLY A 1 98 ? -16.207 22.557 -14.818 1.00 41.50 98 GLY A CA 1
ATOM 724 C C . GLY A 1 98 ? -15.541 21.828 -15.981 1.00 41.50 98 GLY A C 1
ATOM 725 O O . GLY A 1 98 ? -15.113 20.686 -15.834 1.00 41.50 98 GLY A O 1
ATOM 726 N N . ASP A 1 99 ? -15.423 22.530 -17.107 1.00 48.56 99 ASP A N 1
ATOM 727 C CA . ASP A 1 99 ? -14.554 22.200 -18.238 1.00 48.56 99 ASP A CA 1
ATOM 728 C C . ASP A 1 99 ? -13.224 22.971 -18.099 1.00 48.56 99 ASP A C 1
ATOM 730 O O . ASP A 1 99 ? -13.215 24.137 -17.710 1.00 48.56 99 ASP A O 1
ATOM 734 N N . HIS A 1 100 ? -12.104 22.326 -18.450 1.00 48.66 100 HIS A N 1
ATOM 735 C CA . HIS A 1 100 ? -10.747 22.900 -18.563 1.00 48.66 100 HIS A CA 1
ATOM 736 C C . HIS A 1 100 ? -10.083 23.482 -17.290 1.00 48.66 100 HIS A C 1
ATOM 738 O O . HIS A 1 100 ? -9.788 24.671 -17.224 1.00 48.66 100 HIS A O 1
ATOM 744 N N . ASN A 1 101 ? -9.699 22.616 -16.337 1.00 51.31 101 ASN A N 1
ATOM 745 C CA . ASN A 1 101 ? -8.646 22.842 -15.314 1.00 51.31 101 ASN A CA 1
ATOM 746 C C . ASN A 1 101 ? -8.735 24.106 -14.423 1.00 51.31 101 ASN A C 1
ATOM 748 O O . ASN A 1 101 ? -7.801 24.376 -13.668 1.00 51.31 101 ASN A O 1
ATOM 752 N N . VAL A 1 102 ? -9.843 24.849 -14.435 1.00 50.06 102 VAL A N 1
ATOM 753 C CA . VAL A 1 102 ? -10.089 25.974 -13.524 1.00 50.06 102 VAL A CA 1
ATOM 754 C C . VAL A 1 102 ? -11.238 25.601 -12.597 1.00 50.06 102 VAL A C 1
ATOM 756 O O . VAL A 1 102 ? -12.369 25.411 -13.036 1.00 50.06 102 VAL A O 1
ATOM 759 N N . GLN A 1 103 ? -10.946 25.476 -11.303 1.00 56.97 103 GLN A N 1
ATOM 760 C CA . GLN A 1 103 ? -11.963 25.245 -10.279 1.00 56.97 103 GLN A CA 1
ATOM 761 C C . GLN A 1 103 ? -12.388 26.593 -9.697 1.00 56.97 103 GLN A C 1
ATOM 763 O O . GLN A 1 103 ? -11.608 27.245 -9.006 1.00 56.97 103 GLN A O 1
ATOM 768 N N . ASN A 1 104 ? -13.619 27.017 -9.984 1.00 46.47 104 ASN A N 1
ATOM 769 C CA . ASN A 1 104 ? -14.232 28.156 -9.310 1.00 46.47 104 ASN A CA 1
ATOM 770 C C . ASN A 1 104 ? -15.153 27.638 -8.200 1.00 46.47 104 ASN A C 1
ATOM 772 O O . ASN A 1 104 ? -16.231 27.113 -8.472 1.00 46.47 104 ASN A O 1
ATOM 776 N N . ASN A 1 105 ? -14.711 27.755 -6.949 1.00 50.69 105 ASN A N 1
ATOM 777 C CA . ASN A 1 105 ? -15.483 27.328 -5.786 1.00 50.69 105 ASN A CA 1
ATOM 778 C C . ASN A 1 105 ? -16.372 28.488 -5.324 1.00 50.69 105 ASN A C 1
ATOM 780 O O . ASN A 1 105 ? -15.875 29.466 -4.769 1.00 50.69 105 ASN A O 1
ATOM 784 N N . THR A 1 106 ? -17.684 28.393 -5.549 1.00 52.31 106 THR A N 1
ATOM 785 C CA . THR A 1 106 ? -18.655 29.372 -5.036 1.00 52.31 106 THR A CA 1
ATOM 786 C C . THR A 1 106 ? -19.328 28.814 -3.786 1.00 52.31 106 THR A C 1
ATOM 788 O O . THR A 1 106 ? -20.076 27.843 -3.862 1.00 52.31 106 THR A O 1
ATOM 791 N N . PHE A 1 107 ? -19.062 29.422 -2.630 1.00 53.47 107 PHE A N 1
ATOM 792 C CA . PHE A 1 107 ? -19.788 29.140 -1.392 1.00 53.47 107 PHE A CA 1
ATOM 793 C C . PHE A 1 107 ? -20.899 30.183 -1.257 1.00 53.47 107 PHE A C 1
ATOM 795 O O . PHE A 1 107 ? -20.614 31.373 -1.144 1.00 53.47 107 PHE A O 1
ATOM 802 N N . GLY A 1 108 ? -22.155 29.751 -1.353 1.00 53.56 108 GLY A N 1
ATOM 803 C CA . GLY A 1 108 ? -23.308 30.639 -1.217 1.00 53.56 108 GLY A CA 1
ATOM 804 C C . GLY A 1 108 ? -23.647 30.943 0.243 1.00 53.56 108 GLY A C 1
ATOM 805 O O . GLY A 1 108 ? -23.573 30.059 1.098 1.00 53.56 108 GLY A O 1
ATOM 806 N N . SER A 1 109 ? -24.095 32.173 0.484 1.00 44.78 109 SER A N 1
ATOM 807 C CA . SER A 1 109 ? -25.187 32.484 1.412 1.00 44.78 109 SER A CA 1
ATOM 808 C C . SER A 1 109 ? -26.235 33.272 0.647 1.00 44.78 109 SER A C 1
ATOM 810 O O . SER A 1 109 ? -25.798 34.234 -0.028 1.00 44.78 109 SER A O 1
#

Solvent-accessible surface area (backbone atoms only — not comparable to full-atom values): 6669 Å² total; per-residue (Å²): 107,42,65,62,27,50,50,51,38,48,50,60,47,45,75,71,37,66,84,36,69,40,46,54,52,41,53,52,35,56,72,69,67,45,95,60,68,52,70,70,45,53,53,45,40,49,52,52,51,50,53,49,31,73,76,29,69,65,56,34,50,55,50,52,52,30,52,48,49,28,55,51,34,42,60,73,61,38,77,73,54,53,59,72,78,72,69,88,83,87,72,99,81,77,89,88,82,77,79,81,98,56,87,83,86,81,83,86,131

Mean predicted aligned error: 13.0 Å

Foldseek 3Di:
DLVVLVVQLVVLLCVQCVVPPLVVQQVVCVVVPPPHDDPVSVVSSVVSLVVVCVVDVVSVVSNVVSVVVNVVVCVVVDPVSVVVVDDDDDDDDDDDDDDDDDGDDDDDD

Sequence (109 aa):
MLDAGMERLHEVVAARLGSDPAWGQAMGQAASGQAAVTDRTRLRLRLALEEEAERDAAFRRMLDEAVTAVRAAATDAGPGARALYGNTFNGPTAFQIGDHNVQNNTFGS

pLDDT: mean 73.56, std 16.83, range [41.5, 91.19]

Secondary structure (DSSP, 8-state):
-HHHHHHHHHHHHHHHHTT-HHHHHHHHHHHTT-SS--HHHHHHHHHHHHHHHHH-HHHHHHHHHHHHHHHHHHHHT-HHHHGGGT----SS------SSS--------